Protein AF-G0IV63-F1 (afdb_monomer)

Structure (mmCIF, N/CA/C/O backbone):
data_AF-G0IV63-F1
#
_entry.id   AF-G0IV63-F1
#
loop_
_atom_site.group_PDB
_atom_site.id
_atom_site.type_symbol
_atom_site.label_atom_id
_atom_site.label_alt_id
_atom_site.label_comp_id
_atom_site.label_asym_id
_atom_site.label_entity_id
_atom_site.label_seq_id
_atom_site.pdbx_PDB_ins_code
_atom_site.Cartn_x
_atom_site.Cartn_y
_atom_site.Cartn_z
_atom_site.occupancy
_atom_site.B_iso_or_equiv
_atom_site.auth_seq_id
_atom_site.auth_comp_id
_atom_site.auth_asym_id
_atom_site.auth_atom_id
_atom_site.pdbx_PDB_model_num
ATOM 1 N N . MET A 1 1 ? -9.419 12.820 14.760 1.00 52.00 1 MET A N 1
ATOM 2 C CA . MET A 1 1 ? -9.197 11.535 14.067 1.00 52.00 1 MET A CA 1
ATOM 3 C C . MET A 1 1 ? -9.755 11.692 12.670 1.00 52.00 1 MET A C 1
ATOM 5 O O . MET A 1 1 ? -10.940 11.992 12.577 1.00 52.00 1 MET A O 1
ATOM 9 N N . LYS A 1 2 ? -8.943 11.588 11.609 1.00 60.91 2 LYS A N 1
ATOM 10 C CA . LYS A 1 2 ? -9.525 11.412 10.273 1.00 60.91 2 LYS A CA 1
ATOM 11 C C . LYS A 1 2 ? -10.319 10.110 10.251 1.00 60.91 2 LYS A C 1
ATOM 13 O O . LYS A 1 2 ? -9.975 9.154 10.944 1.00 60.91 2 LYS A O 1
ATOM 18 N N . ASP A 1 3 ? -11.406 10.125 9.497 1.00 85.69 3 ASP A N 1
ATOM 19 C CA . ASP A 1 3 ? -12.297 8.985 9.341 1.00 85.69 3 ASP A CA 1
ATOM 20 C C . ASP A 1 3 ? -11.526 7.815 8.706 1.00 85.69 3 ASP A C 1
ATOM 22 O O . ASP A 1 3 ? -10.916 7.967 7.643 1.00 85.69 3 ASP A O 1
ATOM 26 N N . ILE A 1 4 ? -11.542 6.650 9.360 1.00 87.94 4 ILE A N 1
ATOM 27 C CA . ILE A 1 4 ? -10.922 5.411 8.863 1.00 87.94 4 ILE A CA 1
ATOM 28 C C . ILE A 1 4 ? -11.409 5.104 7.440 1.00 87.94 4 ILE A C 1
ATOM 30 O O . ILE A 1 4 ? -10.629 4.654 6.601 1.00 87.94 4 ILE A O 1
ATOM 34 N N . SER A 1 5 ? -12.660 5.439 7.125 1.00 90.50 5 SER A N 1
ATOM 35 C CA . SER A 1 5 ? -13.246 5.293 5.792 1.00 90.50 5 SER A CA 1
ATOM 36 C C . SER A 1 5 ? -12.482 6.091 4.731 1.00 90.50 5 SER A C 1
ATOM 38 O O . SER A 1 5 ? -12.276 5.608 3.616 1.00 90.50 5 SER A O 1
ATOM 40 N N . VAL A 1 6 ? -12.001 7.292 5.075 1.00 92.88 6 VAL A N 1
ATOM 41 C CA . VAL A 1 6 ? -11.191 8.129 4.176 1.00 92.88 6 VAL A CA 1
ATOM 42 C C . VAL A 1 6 ? -9.822 7.494 3.948 1.00 92.88 6 VAL A C 1
ATOM 44 O O . VAL A 1 6 ? -9.365 7.432 2.807 1.00 92.88 6 VAL A O 1
ATOM 47 N N . ILE A 1 7 ? -9.192 6.9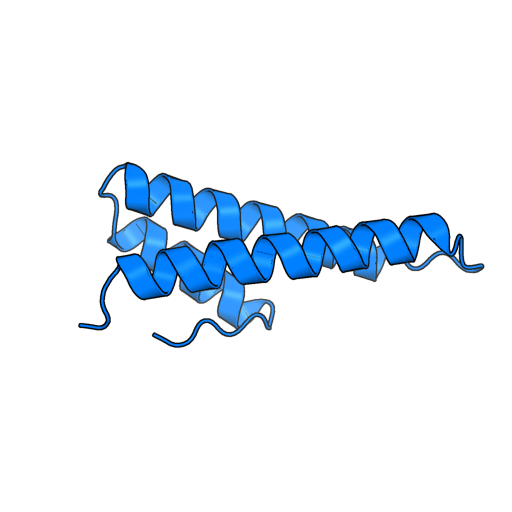67 4.999 1.00 92.25 7 ILE A N 1
ATOM 48 C CA . ILE A 1 7 ? -7.897 6.275 4.902 1.00 92.25 7 ILE A CA 1
ATOM 49 C C . ILE A 1 7 ? -8.025 5.035 4.008 1.00 92.25 7 ILE A C 1
ATOM 51 O O . ILE A 1 7 ? -7.236 4.854 3.081 1.00 92.25 7 ILE A O 1
ATOM 55 N N . VAL A 1 8 ? -9.060 4.217 4.218 1.00 95.69 8 VAL A N 1
ATOM 56 C CA . VAL A 1 8 ? -9.348 3.033 3.394 1.00 95.69 8 VAL A CA 1
ATOM 57 C C . VAL A 1 8 ? -9.549 3.415 1.928 1.00 95.69 8 VAL A C 1
ATOM 59 O O . VAL A 1 8 ? -8.993 2.767 1.038 1.00 95.69 8 VAL A O 1
ATOM 62 N N . LEU A 1 9 ? -10.308 4.481 1.656 1.00 95.56 9 LEU A N 1
ATOM 63 C CA . LEU A 1 9 ? -10.518 4.971 0.295 1.00 95.56 9 LEU A CA 1
ATOM 64 C C . LEU A 1 9 ? -9.200 5.416 -0.355 1.00 95.56 9 LEU A C 1
ATOM 66 O O . LEU A 1 9 ? -8.927 5.061 -1.503 1.00 95.56 9 LEU A O 1
ATOM 70 N N . GLN A 1 10 ? -8.359 6.155 0.373 1.00 95.38 10 GLN A N 1
ATOM 71 C CA . GLN A 1 10 ? -7.046 6.569 -0.121 1.00 95.38 10 GLN A CA 1
ATOM 72 C C . GLN A 1 10 ? -6.153 5.365 -0.436 1.00 95.38 10 GLN A C 1
ATOM 74 O O . GLN A 1 10 ? -5.580 5.314 -1.524 1.00 95.38 10 GLN A O 1
ATOM 79 N N . LEU A 1 11 ? -6.079 4.378 0.460 1.00 96.38 11 LEU A N 1
ATOM 80 C CA . LEU A 1 11 ? -5.297 3.154 0.271 1.00 96.38 11 LEU A CA 1
ATOM 81 C C . LEU A 1 11 ? -5.735 2.389 -0.988 1.00 96.38 11 LEU A C 1
ATOM 83 O O . LEU A 1 11 ? -4.901 2.091 -1.844 1.00 96.38 11 LEU A O 1
ATOM 87 N N . LYS A 1 12 ? -7.043 2.165 -1.171 1.00 97.38 12 LYS A N 1
ATOM 88 C CA . LYS A 1 12 ? -7.594 1.497 -2.368 1.00 97.38 12 LYS A CA 1
ATOM 89 C C . LYS A 1 12 ? -7.304 2.270 -3.659 1.00 97.38 12 LYS A C 1
ATOM 91 O O . LYS A 1 12 ? -6.933 1.682 -4.680 1.00 97.38 12 LYS A O 1
ATOM 96 N N . ASN A 1 13 ? -7.419 3.598 -3.616 1.00 96.75 13 ASN A N 1
ATOM 97 C CA . ASN A 1 13 ? -7.091 4.457 -4.753 1.00 96.75 13 ASN A CA 1
ATOM 98 C C . ASN A 1 13 ? -5.600 4.381 -5.106 1.00 96.75 13 ASN A C 1
ATOM 100 O O . ASN A 1 13 ? -5.253 4.284 -6.285 1.00 96.75 13 ASN A O 1
ATOM 104 N N . ARG A 1 14 ? -4.711 4.395 -4.105 1.00 96.19 14 ARG A N 1
ATOM 105 C CA . ARG A 1 14 ? -3.266 4.245 -4.319 1.00 96.19 14 ARG A CA 1
ATOM 106 C C . ARG A 1 14 ? -2.916 2.875 -4.884 1.00 96.19 14 ARG A C 1
ATOM 108 O O . ARG A 1 14 ? -2.157 2.829 -5.847 1.00 96.19 14 ARG A O 1
ATOM 115 N N . GLN A 1 15 ? -3.505 1.799 -4.363 1.00 97.75 15 GLN A N 1
ATOM 116 C CA . GLN A 1 15 ? -3.303 0.444 -4.881 1.00 97.75 15 GLN A CA 1
ATOM 117 C C . GLN A 1 15 ? -3.636 0.379 -6.375 1.00 97.75 15 GLN A C 1
ATOM 119 O O . GLN A 1 15 ? -2.774 0.053 -7.184 1.00 97.75 15 GLN A O 1
ATOM 124 N N . THR A 1 16 ? -4.826 0.856 -6.753 1.00 97.81 16 THR A N 1
ATOM 125 C CA . THR A 1 16 ? -5.271 0.901 -8.156 1.00 97.81 16 THR A CA 1
ATOM 126 C C . THR A 1 16 ? -4.319 1.712 -9.048 1.00 97.81 16 THR A C 1
ATOM 128 O O . THR A 1 16 ? -4.055 1.345 -10.193 1.00 97.81 16 THR A O 1
ATOM 131 N N . GLN A 1 17 ? -3.797 2.841 -8.554 1.00 96.81 17 GLN A N 1
ATOM 132 C CA . GLN A 1 17 ? -2.831 3.659 -9.297 1.00 96.81 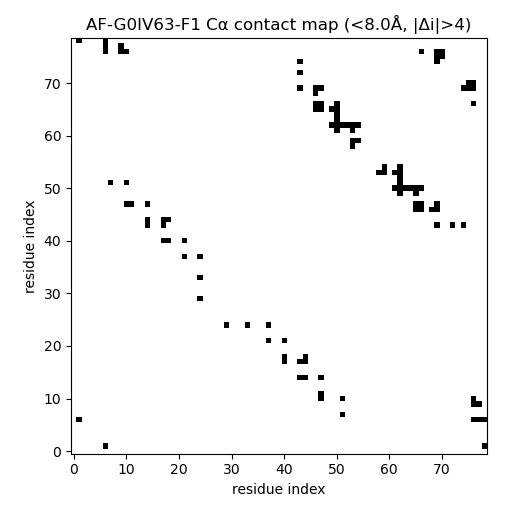17 GLN A CA 1
ATOM 133 C C . GLN A 1 17 ? -1.493 2.939 -9.502 1.00 96.81 17 GLN A C 1
ATOM 135 O O . GLN A 1 17 ? -0.884 3.087 -10.562 1.00 96.81 17 GLN A O 1
ATOM 140 N N . ILE A 1 18 ? -1.026 2.194 -8.499 1.00 97.06 18 ILE A N 1
ATOM 141 C CA . ILE A 1 18 ? 0.232 1.447 -8.566 1.00 97.06 18 ILE A CA 1
ATOM 142 C C . ILE A 1 18 ? 0.079 0.247 -9.503 1.00 97.06 18 ILE A C 1
ATOM 144 O O . ILE A 1 18 ? 0.918 0.092 -10.387 1.00 97.06 18 ILE A O 1
ATOM 148 N N . ASP A 1 19 ? -1.014 -0.514 -9.401 1.00 97.56 19 ASP A N 1
ATOM 149 C CA . ASP A 1 19 ? -1.316 -1.631 -10.307 1.00 97.56 19 ASP A CA 1
ATOM 150 C C . ASP A 1 19 ? -1.309 -1.182 -11.773 1.00 97.56 19 ASP A C 1
ATOM 152 O O . ASP A 1 19 ? -0.649 -1.783 -12.620 1.00 97.56 19 ASP A O 1
ATOM 156 N N . ARG A 1 20 ? -1.967 -0.054 -12.079 1.00 97.69 20 ARG A N 1
ATOM 157 C CA . ARG A 1 20 ? -1.961 0.521 -13.435 1.00 97.69 20 ARG A CA 1
ATOM 158 C C . ARG A 1 20 ? -0.552 0.862 -13.915 1.00 97.69 20 ARG A C 1
ATOM 160 O O . ARG A 1 20 ? -0.233 0.594 -15.068 1.00 97.69 20 ARG A O 1
ATOM 167 N N . LYS A 1 21 ? 0.287 1.441 -13.053 1.00 96.19 21 LYS A N 1
ATOM 168 C CA . LYS A 1 21 ? 1.676 1.786 -13.398 1.00 96.19 21 LYS A CA 1
ATOM 169 C C . LYS A 1 21 ? 2.545 0.550 -13.609 1.00 96.19 21 LYS A C 1
ATOM 171 O O . LYS A 1 21 ? 3.381 0.561 -14.504 1.00 96.19 21 LYS A O 1
ATOM 176 N N . ILE A 1 22 ? 2.355 -0.493 -12.802 1.00 96.38 22 ILE A N 1
ATOM 177 C CA . ILE A 1 22 ? 3.045 -1.776 -12.965 1.00 96.38 22 ILE A CA 1
ATOM 178 C C . ILE A 1 22 ? 2.680 -2.398 -14.310 1.00 96.38 22 ILE A C 1
ATOM 180 O O . ILE A 1 22 ? 3.579 -2.738 -15.073 1.00 96.38 22 ILE A O 1
ATOM 184 N N . ASN A 1 23 ? 1.386 -2.481 -14.628 1.00 96.75 23 ASN A N 1
ATOM 185 C CA . ASN A 1 23 ? 0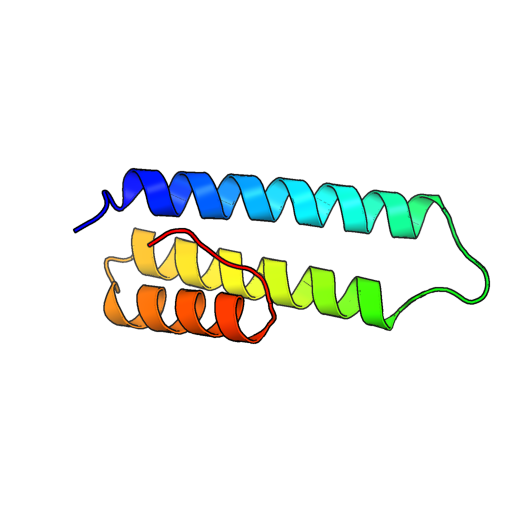.932 -3.046 -15.897 1.00 96.75 23 ASN A CA 1
ATOM 186 C C . ASN A 1 23 ? 1.478 -2.245 -17.082 1.00 96.75 23 ASN A C 1
ATOM 188 O O . ASN A 1 23 ? 2.063 -2.827 -17.981 1.00 96.75 23 ASN A O 1
ATOM 192 N N . GLN A 1 24 ? 1.424 -0.909 -17.025 1.00 95.94 24 GLN A N 1
ATOM 193 C CA . GLN A 1 24 ? 2.032 -0.051 -18.049 1.00 95.94 24 GLN A CA 1
ATOM 194 C C . GLN A 1 24 ? 3.532 -0.310 -18.235 1.00 95.94 24 GLN A C 1
ATOM 196 O O . GLN A 1 24 ? 4.022 -0.293 -19.358 1.00 95.94 24 GLN A O 1
ATOM 201 N N . LEU A 1 25 ? 4.270 -0.525 -17.147 1.00 95.06 25 LEU A N 1
ATOM 202 C CA . LEU A 1 25 ? 5.708 -0.788 -17.188 1.00 95.06 25 LEU A CA 1
ATOM 203 C C . LEU A 1 25 ? 6.024 -2.153 -17.813 1.00 95.06 25 LEU A C 1
ATOM 205 O O . LEU A 1 25 ? 6.995 -2.267 -18.557 1.00 95.06 25 LEU A O 1
ATOM 209 N N . ILE A 1 26 ? 5.191 -3.161 -17.544 1.00 94.38 26 ILE A N 1
ATOM 210 C CA . ILE A 1 26 ? 5.272 -4.481 -18.179 1.00 94.38 26 ILE A CA 1
ATOM 211 C C . ILE A 1 26 ? 4.930 -4.369 -19.671 1.00 94.38 26 ILE A C 1
ATOM 213 O O . ILE A 1 26 ? 5.706 -4.829 -20.503 1.00 94.38 26 ILE A O 1
ATOM 217 N N . ASP A 1 27 ? 3.828 -3.695 -20.010 1.00 96.31 27 ASP A N 1
ATOM 218 C CA . ASP A 1 27 ? 3.342 -3.531 -21.386 1.00 96.31 27 ASP A CA 1
ATOM 219 C C . ASP A 1 27 ? 4.334 -2.759 -22.268 1.00 96.31 27 ASP A C 1
ATOM 221 O O . ASP A 1 27 ? 4.481 -3.055 -23.452 1.00 96.31 27 ASP A O 1
ATOM 225 N N . GLN A 1 28 ? 5.036 -1.771 -21.701 1.00 94.56 28 GLN A N 1
ATOM 226 C CA . GLN A 1 28 ? 6.066 -1.011 -22.413 1.00 94.56 28 GLN A CA 1
ATOM 227 C C . GLN A 1 28 ? 7.296 -1.849 -22.771 1.00 94.56 28 GLN A C 1
ATOM 229 O O . GLN A 1 28 ? 8.019 -1.455 -23.684 1.00 94.56 28 GLN A O 1
ATOM 234 N N . ASN A 1 29 ? 7.541 -2.954 -22.054 1.00 92.00 29 ASN A N 1
ATOM 235 C CA . ASN A 1 29 ? 8.660 -3.872 -22.275 1.00 92.00 29 ASN A CA 1
ATOM 236 C C . ASN A 1 29 ? 9.990 -3.142 -22.565 1.00 92.00 29 ASN A C 1
ATOM 238 O O . ASN A 1 29 ? 10.657 -3.398 -23.568 1.00 92.00 29 ASN A O 1
ATOM 242 N N . LEU A 1 30 ? 10.318 -2.160 -21.717 1.00 90.94 30 LEU A N 1
ATOM 243 C CA . LEU A 1 30 ? 11.488 -1.295 -21.887 1.00 90.94 30 LEU A CA 1
ATOM 244 C C . LEU A 1 30 ? 12.787 -2.110 -21.859 1.00 90.94 30 LEU A C 1
ATOM 246 O O . LEU A 1 30 ? 12.887 -3.083 -21.114 1.00 90.94 30 LEU A O 1
ATOM 250 N N . ASP A 1 31 ? 13.794 -1.656 -22.606 1.00 91.56 31 ASP A N 1
ATOM 251 C CA . ASP A 1 31 ? 15.144 -2.223 -22.596 1.00 91.56 31 ASP A CA 1
ATOM 252 C C . ASP A 1 31 ? 16.179 -1.114 -22.305 1.00 91.56 31 ASP A C 1
ATOM 254 O O . ASP A 1 31 ? 16.280 -0.160 -23.085 1.00 91.56 31 ASP A O 1
ATOM 258 N N . PRO A 1 32 ? 16.908 -1.172 -21.172 1.00 91.06 32 PRO A N 1
ATOM 259 C CA . PRO A 1 32 ? 16.837 -2.203 -20.134 1.00 91.06 32 PRO A CA 1
ATOM 260 C C . PRO A 1 32 ? 15.525 -2.166 -19.337 1.00 91.06 32 PRO A C 1
ATOM 262 O O . PRO A 1 32 ? 14.971 -1.098 -19.056 1.00 91.06 32 PRO A O 1
ATOM 265 N N . PHE A 1 33 ? 15.054 -3.345 -18.919 1.00 94.56 33 PHE A N 1
ATOM 266 C CA . PHE A 1 33 ? 13.810 -3.461 -18.162 1.00 94.56 33 PHE A CA 1
ATOM 267 C C . PHE A 1 33 ? 13.980 -2.938 -16.722 1.00 94.56 33 PHE A C 1
ATOM 269 O O . PHE A 1 33 ? 14.895 -3.360 -16.009 1.00 94.56 33 PHE A O 1
ATOM 276 N N . PRO A 1 34 ? 13.107 -2.036 -16.240 1.00 94.31 34 PRO A N 1
ATOM 277 C CA . PRO A 1 34 ? 13.274 -1.372 -14.946 1.00 94.31 34 PRO A CA 1
ATOM 278 C C . PRO A 1 34 ? 12.753 -2.218 -13.766 1.00 94.31 34 PRO A C 1
ATOM 280 O O . PRO A 1 34 ? 11.785 -1.839 -13.099 1.00 94.31 34 PRO A O 1
ATOM 283 N N . PHE A 1 35 ? 13.411 -3.344 -13.474 1.00 95.31 35 PHE A N 1
ATOM 284 C CA . PHE A 1 35 ? 13.026 -4.275 -12.397 1.00 95.31 35 PHE A CA 1
ATOM 285 C C . PHE A 1 35 ? 12.869 -3.603 -11.026 1.00 95.31 35 PHE A C 1
ATOM 287 O O . PHE A 1 35 ? 11.881 -3.841 -10.338 1.00 95.31 35 PHE A O 1
ATOM 294 N N . GLU A 1 36 ? 13.758 -2.674 -10.668 1.00 95.38 36 GLU A N 1
ATOM 295 C CA . GLU A 1 36 ? 13.678 -1.959 -9.385 1.00 95.38 36 GLU A CA 1
ATOM 296 C C . GLU A 1 36 ? 12.353 -1.199 -9.206 1.00 95.38 36 GLU A C 1
ATOM 298 O O . GLU A 1 36 ? 11.793 -1.139 -8.109 1.00 95.38 36 GLU A O 1
ATOM 303 N N . ARG A 1 37 ? 11.814 -0.624 -10.291 1.00 94.06 37 ARG A N 1
ATOM 304 C CA . ARG A 1 37 ? 10.527 0.087 -10.252 1.00 94.06 37 ARG A CA 1
ATOM 305 C C . ARG A 1 37 ? 9.362 -0.884 -10.090 1.00 94.06 37 ARG A C 1
ATOM 307 O O . ARG A 1 37 ? 8.408 -0.559 -9.381 1.00 94.06 37 ARG A O 1
ATOM 314 N N . LEU A 1 38 ? 9.446 -2.050 -10.730 1.00 95.88 38 LEU A N 1
ATOM 315 C CA . LEU A 1 38 ? 8.458 -3.117 -10.595 1.00 95.88 38 LEU A CA 1
ATOM 316 C C . LEU A 1 38 ? 8.410 -3.629 -9.151 1.00 95.88 38 LEU A C 1
ATOM 318 O O . LEU A 1 38 ? 7.335 -3.689 -8.554 1.00 95.88 38 LEU A O 1
ATOM 322 N N . ASP A 1 39 ? 9.570 -3.938 -8.577 1.00 96.25 39 ASP A N 1
ATOM 323 C CA . ASP A 1 39 ? 9.680 -4.480 -7.223 1.00 96.25 39 ASP A CA 1
ATOM 324 C C . ASP A 1 39 ? 9.237 -3.464 -6.174 1.00 96.25 39 ASP A C 1
ATOM 326 O O . ASP A 1 39 ? 8.480 -3.802 -5.260 1.00 96.25 39 ASP A O 1
ATOM 330 N N . LYS A 1 40 ? 9.593 -2.185 -6.357 1.00 96.31 40 LYS A N 1
ATOM 331 C CA . LYS A 1 40 ? 9.067 -1.109 -5.514 1.00 96.31 40 LYS A CA 1
ATOM 332 C C . LYS A 1 40 ? 7.540 -1.033 -5.578 1.00 96.31 40 LYS A C 1
ATOM 334 O O . LYS A 1 40 ? 6.891 -0.896 -4.544 1.00 96.31 40 LYS A O 1
ATOM 339 N N . GLY A 1 41 ? 6.955 -1.133 -6.772 1.00 96.69 41 GLY A N 1
ATOM 340 C CA . GLY A 1 41 ? 5.502 -1.145 -6.945 1.00 96.69 41 GLY A CA 1
ATOM 341 C C . GLY A 1 41 ? 4.834 -2.304 -6.199 1.00 96.69 41 GLY A C 1
ATOM 342 O O . GLY A 1 41 ? 3.883 -2.083 -5.450 1.00 96.69 41 GLY A O 1
ATOM 343 N N . LYS A 1 42 ? 5.368 -3.522 -6.344 1.00 96.81 42 LYS A N 1
ATOM 344 C CA . LYS A 1 42 ? 4.864 -4.720 -5.653 1.00 96.81 42 LYS A CA 1
ATOM 345 C C . LYS A 1 42 ? 4.931 -4.578 -4.132 1.00 96.81 42 LYS A C 1
ATOM 347 O O . LYS A 1 42 ? 3.942 -4.846 -3.456 1.00 96.81 42 LYS A O 1
ATOM 352 N N . LYS A 1 43 ? 6.056 -4.085 -3.604 1.00 97.19 43 LYS A N 1
ATOM 353 C CA . LYS A 1 43 ? 6.238 -3.837 -2.166 1.00 97.19 43 LYS A CA 1
ATOM 354 C C . LYS A 1 43 ? 5.202 -2.853 -1.616 1.00 97.19 43 LYS A C 1
ATOM 356 O O . LYS A 1 43 ? 4.628 -3.084 -0.556 1.00 97.19 43 LYS A O 1
ATOM 361 N N . LEU A 1 44 ? 4.931 -1.766 -2.342 1.00 97.81 44 LEU A N 1
ATOM 362 C CA . LEU A 1 44 ? 3.911 -0.795 -1.937 1.00 97.81 44 LEU A CA 1
ATOM 363 C C . LEU A 1 44 ? 2.504 -1.410 -1.915 1.00 97.81 44 LEU A C 1
ATOM 365 O O . LEU A 1 44 ? 1.737 -1.126 -0.999 1.00 97.81 44 LEU A O 1
ATOM 369 N N . ILE A 1 45 ? 2.161 -2.260 -2.887 1.00 98.00 45 ILE A N 1
ATOM 370 C CA . ILE A 1 45 ? 0.872 -2.970 -2.899 1.00 98.00 45 ILE A CA 1
ATOM 371 C C . ILE A 1 45 ? 0.754 -3.905 -1.696 1.00 98.00 45 ILE A C 1
ATOM 373 O O . ILE A 1 45 ? -0.275 -3.895 -1.024 1.00 98.00 45 ILE A O 1
ATOM 377 N N . GLU A 1 46 ? 1.802 -4.672 -1.397 1.00 97.94 46 GLU A N 1
ATOM 378 C CA . GLU A 1 46 ? 1.821 -5.584 -0.250 1.00 97.94 46 GLU A CA 1
ATOM 379 C C . GLU A 1 46 ? 1.576 -4.831 1.069 1.00 97.94 46 GLU A C 1
ATOM 381 O O . GLU A 1 46 ? 0.742 -5.234 1.880 1.00 97.94 46 GLU A O 1
ATOM 386 N N . LEU A 1 47 ? 2.248 -3.694 1.265 1.00 97.88 47 LEU A N 1
ATOM 387 C CA . LEU A 1 47 ? 2.059 -2.843 2.442 1.00 97.88 47 LEU A CA 1
ATOM 388 C C . LEU A 1 47 ? 0.639 -2.258 2.525 1.00 97.88 47 LEU A C 1
ATOM 390 O O . LEU A 1 47 ? 0.056 -2.225 3.609 1.00 97.88 47 LEU A O 1
ATOM 394 N N . ILE A 1 48 ? 0.050 -1.844 1.395 1.00 98.06 48 ILE A N 1
ATOM 395 C CA . ILE A 1 48 ? -1.352 -1.393 1.353 1.00 98.06 48 ILE A CA 1
ATOM 396 C C . ILE A 1 48 ? -2.299 -2.523 1.768 1.00 98.06 48 ILE A C 1
ATOM 398 O O . ILE A 1 48 ? -3.211 -2.293 2.561 1.00 98.06 48 ILE A O 1
ATOM 402 N N . GLN A 1 49 ? -2.091 -3.738 1.260 1.00 98.19 49 GLN A N 1
ATOM 403 C CA . GLN A 1 49 ? -2.927 -4.893 1.592 1.00 98.19 49 GLN A CA 1
ATOM 404 C C . GLN A 1 49 ? -2.846 -5.239 3.081 1.00 98.19 49 GLN A C 1
ATOM 406 O O . GLN A 1 49 ? -3.886 -5.428 3.708 1.00 98.19 49 GLN A O 1
ATOM 411 N N . LYS A 1 50 ? -1.640 -5.234 3.663 1.00 98.06 50 LYS A N 1
ATOM 412 C CA . LYS A 1 50 ? -1.444 -5.427 5.108 1.00 98.06 50 LYS A CA 1
ATOM 413 C C . LYS A 1 50 ? -2.170 -4.359 5.922 1.00 98.06 50 LYS A C 1
ATOM 415 O O . LYS A 1 50 ? -2.921 -4.693 6.832 1.00 98.06 50 LYS A O 1
ATOM 420 N N . ALA A 1 51 ? -2.029 -3.084 5.552 1.00 97.06 51 ALA A N 1
ATOM 421 C CA . ALA A 1 51 ? -2.731 -1.992 6.224 1.00 97.06 51 ALA A CA 1
ATOM 422 C C . ALA A 1 51 ? -4.259 -2.170 6.178 1.00 97.06 51 ALA A C 1
ATOM 424 O O . ALA A 1 51 ? -4.925 -2.043 7.204 1.00 97.06 51 ALA A O 1
ATOM 425 N N . LEU A 1 52 ? -4.817 -2.499 5.008 1.00 97.75 52 LEU A N 1
ATOM 426 C CA . LEU A 1 52 ? -6.253 -2.738 4.838 1.00 97.75 52 LEU A CA 1
ATOM 427 C C . LEU A 1 52 ? -6.741 -3.936 5.663 1.00 97.75 52 LEU A C 1
ATOM 429 O O . LEU A 1 52 ? -7.763 -3.823 6.335 1.00 97.75 52 LEU A O 1
ATOM 433 N N . GLN A 1 53 ? -5.999 -5.045 5.661 1.00 98.31 53 GLN A N 1
ATOM 434 C CA . GLN A 1 53 ? -6.335 -6.238 6.437 1.00 98.31 53 GLN A CA 1
ATOM 435 C C . GLN A 1 53 ? -6.304 -5.964 7.946 1.00 98.31 53 GLN A C 1
ATOM 437 O O . GLN A 1 53 ? -7.185 -6.420 8.678 1.00 98.31 53 GLN A O 1
ATOM 442 N N . SER A 1 54 ? -5.320 -5.200 8.427 1.00 98.06 54 SER A N 1
ATOM 443 C CA . SER A 1 54 ? -5.257 -4.792 9.832 1.00 98.06 54 SER A CA 1
ATOM 444 C C . SER A 1 54 ? -6.415 -3.868 10.211 1.00 98.06 54 SER A C 1
ATOM 446 O O . SER A 1 54 ? -6.949 -4.013 11.306 1.00 98.06 54 SER A O 1
ATOM 448 N N . ILE A 1 55 ? -6.850 -2.964 9.321 1.00 95.88 55 ILE A N 1
ATOM 449 C CA . ILE A 1 55 ? -8.047 -2.131 9.544 1.00 95.88 55 ILE A CA 1
ATOM 450 C C . ILE A 1 55 ? -9.302 -3.003 9.637 1.00 95.88 55 ILE A C 1
ATOM 452 O O . ILE A 1 55 ? -10.074 -2.852 10.578 1.00 95.88 55 ILE A O 1
ATOM 456 N N . GLU A 1 56 ? -9.493 -3.922 8.688 1.00 96.94 56 GLU A N 1
ATOM 457 C CA . GLU A 1 56 ? -10.638 -4.843 8.659 1.00 96.94 56 GLU A CA 1
ATOM 458 C C . GLU A 1 56 ? -10.680 -5.749 9.896 1.00 96.94 56 GLU A C 1
ATOM 460 O O . GLU A 1 56 ? -11.750 -6.049 10.412 1.00 96.94 56 GLU A O 1
ATOM 465 N N . SER A 1 57 ? -9.510 -6.127 10.412 1.00 97.50 57 SER A N 1
ATOM 466 C CA . SER A 1 57 ? -9.376 -6.939 11.627 1.00 97.50 57 SER A CA 1
ATOM 467 C C . SER A 1 57 ? -9.405 -6.118 12.926 1.00 97.50 57 SER A C 1
ATOM 469 O O . SER A 1 57 ? -9.049 -6.649 13.976 1.00 97.50 57 SER A O 1
ATOM 471 N N . GLU A 1 58 ? -9.732 -4.823 12.863 1.00 94.94 58 GLU A N 1
ATOM 472 C CA . GLU A 1 58 ? -9.726 -3.872 13.990 1.00 94.94 58 GLU A CA 1
ATOM 473 C C . GLU A 1 58 ? -8.366 -3.723 14.713 1.00 94.94 58 GLU A C 1
ATOM 475 O O . GLU A 1 58 ? -8.260 -3.153 15.801 1.00 94.94 58 GLU A O 1
ATOM 480 N N . LYS A 1 59 ? -7.268 -4.160 14.086 1.00 96.69 59 LYS A N 1
ATOM 481 C CA . LYS A 1 59 ? -5.891 -4.035 14.589 1.00 96.69 59 LYS A CA 1
ATOM 482 C C . LYS A 1 59 ? -5.293 -2.678 14.208 1.00 96.69 59 LYS A C 1
ATOM 484 O O . LYS A 1 59 ? -4.324 -2.584 13.456 1.00 96.69 59 LYS A O 1
ATOM 489 N N . LEU A 1 60 ? -5.865 -1.597 14.739 1.00 92.88 60 LEU A N 1
ATOM 490 C CA . LEU A 1 60 ? -5.546 -0.227 14.307 1.00 92.88 60 LEU A CA 1
ATOM 491 C C . LEU A 1 60 ? -4.085 0.196 14.550 1.00 92.88 60 LEU A C 1
ATOM 493 O O . LEU A 1 60 ? -3.548 0.995 13.785 1.00 92.88 60 LEU A O 1
ATOM 497 N N . ILE A 1 61 ? -3.423 -0.344 15.579 1.00 94.50 61 ILE A N 1
ATOM 498 C CA . ILE A 1 61 ? -1.996 -0.075 15.837 1.00 94.50 61 ILE A CA 1
ATOM 499 C C . ILE A 1 61 ? -1.134 -0.655 14.708 1.00 94.50 61 ILE A C 1
ATOM 501 O O . ILE A 1 61 ? -0.270 0.036 14.171 1.00 94.50 61 ILE A O 1
ATOM 505 N N . GLU A 1 62 ? -1.403 -1.900 14.320 1.00 96.50 62 GLU A N 1
ATOM 506 C CA . GLU A 1 62 ? -0.700 -2.588 13.234 1.00 96.50 62 GLU A CA 1
ATOM 507 C C . GLU A 1 62 ? -0.978 -1.904 11.886 1.00 96.50 62 GLU A C 1
ATOM 509 O O . GLU A 1 62 ? -0.054 -1.624 11.125 1.00 96.50 62 GLU A O 1
ATOM 514 N N . ALA A 1 63 ? -2.229 -1.497 11.644 1.00 95.75 63 ALA A N 1
ATOM 515 C CA . ALA A 1 63 ? -2.578 -0.684 10.482 1.00 95.75 63 ALA A CA 1
ATOM 516 C C . ALA A 1 63 ? -1.771 0.625 10.426 1.00 95.75 63 ALA A C 1
ATOM 518 O O . ALA A 1 63 ? -1.231 0.977 9.377 1.00 95.75 63 ALA A O 1
ATOM 519 N N . GLY A 1 64 ? -1.648 1.332 11.554 1.00 94.00 64 GLY A N 1
ATOM 520 C CA . GLY A 1 64 ? -0.845 2.551 11.656 1.00 94.00 64 GLY A CA 1
ATOM 521 C C . GLY A 1 64 ? 0.643 2.316 11.377 1.00 94.00 64 GLY A C 1
ATOM 522 O O . GLY A 1 64 ? 1.279 3.145 10.725 1.00 94.00 64 GLY A O 1
ATOM 523 N N . MET A 1 65 ? 1.194 1.178 11.808 1.00 96.19 6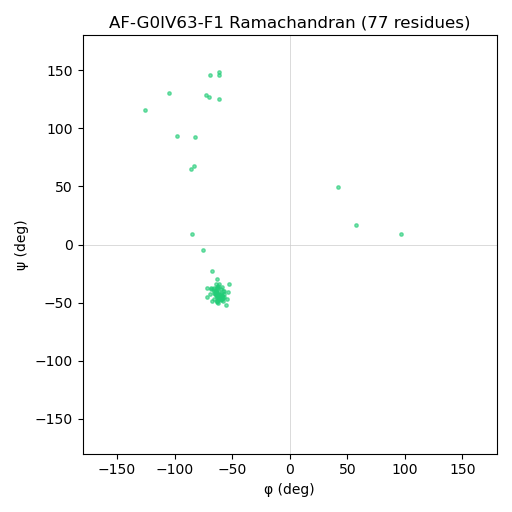5 MET A N 1
ATOM 524 C CA . MET A 1 65 ? 2.570 0.787 11.483 1.00 96.19 65 MET A CA 1
ATOM 525 C C . MET A 1 65 ? 2.760 0.585 9.978 1.00 96.19 65 MET A C 1
ATOM 527 O O . MET A 1 65 ? 3.669 1.176 9.399 1.00 96.19 65 MET A O 1
ATOM 531 N N . HIS A 1 66 ? 1.870 -0.168 9.330 1.00 97.19 66 HIS A N 1
ATOM 532 C CA . HIS A 1 66 ? 1.935 -0.388 7.884 1.00 97.19 66 HIS A CA 1
ATOM 533 C C . HIS A 1 66 ? 1.762 0.909 7.084 1.00 97.19 66 HIS A C 1
ATOM 535 O O . HIS A 1 66 ? 2.448 1.118 6.085 1.00 97.19 66 HIS A O 1
ATOM 541 N N . ILE A 1 67 ? 0.903 1.826 7.541 1.00 94.88 67 ILE A N 1
ATOM 542 C CA . ILE A 1 67 ? 0.764 3.151 6.919 1.00 94.88 67 ILE A CA 1
ATOM 543 C C . ILE A 1 67 ? 2.054 3.965 7.068 1.00 94.88 67 ILE A C 1
ATOM 545 O O . ILE A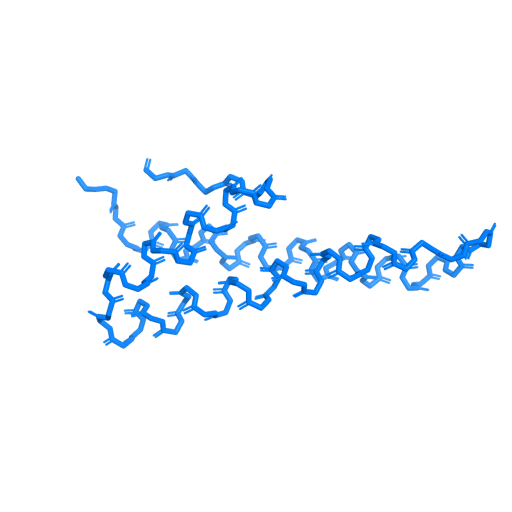 1 67 ? 2.510 4.571 6.101 1.00 94.88 67 ILE A O 1
ATOM 549 N N . LYS A 1 68 ? 2.694 3.937 8.238 1.00 94.88 68 LYS A N 1
ATOM 550 C CA . LYS A 1 68 ? 3.988 4.600 8.433 1.00 94.88 68 LYS A CA 1
ATOM 551 C C . LYS A 1 68 ? 5.079 4.000 7.542 1.00 94.88 68 LYS A C 1
ATOM 553 O O . LYS A 1 68 ? 5.912 4.731 7.013 1.00 94.88 68 LYS A O 1
ATOM 558 N N . GLU A 1 69 ? 5.074 2.685 7.338 1.00 96.62 69 GLU A N 1
ATOM 559 C CA . GLU A 1 69 ? 5.969 2.021 6.383 1.00 96.62 69 GLU A CA 1
ATOM 560 C C . GLU A 1 69 ? 5.731 2.496 4.946 1.00 96.62 69 GLU A C 1
ATOM 562 O O . GLU A 1 69 ? 6.694 2.820 4.253 1.00 96.62 69 GLU A O 1
ATOM 567 N N . LEU A 1 70 ? 4.473 2.646 4.517 1.00 96.12 70 LEU A N 1
ATOM 568 C CA . LEU A 1 70 ? 4.150 3.236 3.211 1.00 96.12 70 LEU A CA 1
ATOM 569 C C . LEU A 1 70 ? 4.734 4.646 3.054 1.00 96.12 70 LEU A C 1
ATOM 571 O O . LEU A 1 70 ? 5.312 4.958 2.010 1.00 96.12 70 LEU A O 1
ATOM 575 N N . GLU A 1 71 ? 4.638 5.481 4.089 1.00 94.38 71 GLU A N 1
ATOM 576 C CA . GLU A 1 71 ? 5.208 6.830 4.079 1.00 94.38 71 GLU A CA 1
ATOM 577 C C . GLU A 1 71 ? 6.736 6.813 3.951 1.00 94.38 71 GLU A C 1
ATOM 579 O O . GLU A 1 71 ? 7.288 7.594 3.171 1.00 94.38 71 GLU A O 1
ATOM 584 N N . MET A 1 72 ? 7.417 5.897 4.651 1.00 94.56 72 MET A N 1
ATOM 585 C CA . MET A 1 72 ? 8.873 5.713 4.554 1.00 94.56 72 MET A CA 1
ATOM 586 C C . MET A 1 72 ? 9.311 5.248 3.157 1.00 94.56 72 MET A C 1
ATOM 588 O O . MET A 1 72 ? 10.347 5.684 2.659 1.00 94.56 72 MET A O 1
ATOM 592 N N . GLU A 1 73 ? 8.499 4.437 2.476 1.00 93.75 73 GLU A N 1
ATOM 593 C CA . GLU A 1 73 ? 8.736 4.030 1.081 1.00 93.75 73 GLU A CA 1
ATOM 594 C C . GLU A 1 73 ? 8.420 5.142 0.053 1.00 93.75 73 GLU A C 1
ATOM 596 O O . GLU A 1 73 ? 8.682 5.000 -1.154 1.00 93.75 73 GLU A O 1
ATOM 601 N N . GLY A 1 74 ? 7.895 6.279 0.523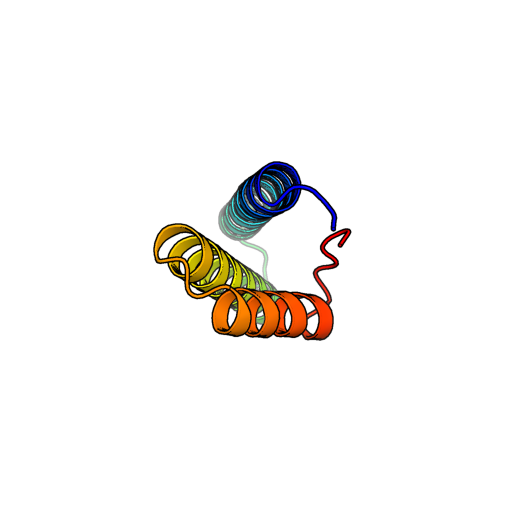 1.00 91.94 74 GLY A N 1
ATOM 60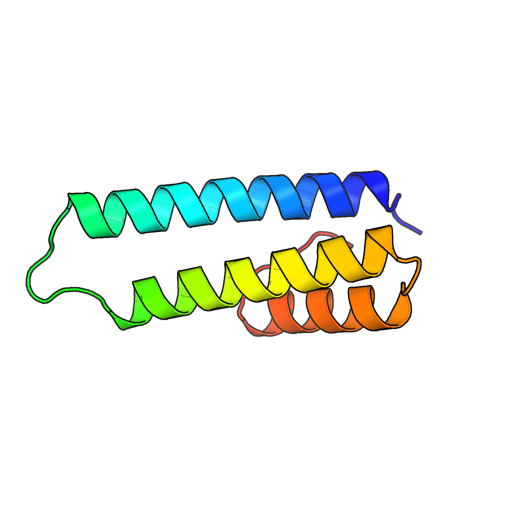2 C CA . GLY A 1 74 ? 7.584 7.471 -0.263 1.00 91.94 74 GLY A CA 1
ATOM 603 C C . GLY A 1 74 ? 6.127 7.574 -0.721 1.00 91.94 74 GLY A C 1
ATOM 604 O O . GLY A 1 74 ? 5.810 8.452 -1.528 1.00 91.94 74 GLY A O 1
ATOM 605 N N . LEU A 1 75 ? 5.231 6.711 -0.233 1.00 91.94 75 LEU A N 1
ATOM 606 C CA . LEU A 1 75 ? 3.800 6.760 -0.526 1.00 91.94 75 LEU A CA 1
ATOM 607 C C . LEU A 1 75 ? 3.043 7.459 0.610 1.00 91.94 75 LEU A C 1
ATOM 609 O O . LEU A 1 75 ? 2.616 6.836 1.576 1.00 91.94 75 LEU A O 1
ATOM 613 N N . LYS A 1 76 ? 2.845 8.772 0.471 1.00 88.62 76 LYS A N 1
ATOM 614 C CA . LYS A 1 76 ? 2.112 9.568 1.463 1.00 88.62 76 LYS A CA 1
ATOM 615 C C . LYS A 1 76 ? 0.616 9.239 1.462 1.00 88.62 76 LYS A C 1
ATOM 617 O O . LYS A 1 76 ? -0.043 9.335 0.417 1.00 88.62 76 LYS A O 1
ATOM 622 N N . ILE A 1 77 ? 0.100 8.918 2.644 1.00 83.38 77 ILE A N 1
ATOM 623 C CA . ILE A 1 77 ? -1.325 8.816 2.960 1.00 83.38 77 ILE A CA 1
ATOM 624 C C . ILE A 1 77 ? -1.677 10.059 3.775 1.00 83.38 77 ILE A C 1
ATOM 626 O O . ILE A 1 77 ? -0.955 10.428 4.695 1.00 83.38 77 ILE A O 1
ATOM 630 N N . GLU A 1 78 ? -2.740 10.767 3.413 1.00 74.25 78 GLU A N 1
ATOM 631 C CA . GLU A 1 78 ? -3.107 11.976 4.145 1.00 74.25 78 GLU A CA 1
ATOM 632 C C . GLU A 1 78 ? -3.898 11.579 5.393 1.00 74.25 78 GLU A C 1
ATOM 634 O O . GLU A 1 78 ? -5.127 11.477 5.339 1.00 74.25 78 GLU A O 1
ATOM 639 N N . LEU A 1 79 ? -3.184 11.412 6.511 1.00 64.19 79 LEU A N 1
ATOM 640 C CA . LEU A 1 79 ? -3.701 11.131 7.862 1.00 64.19 79 LEU A CA 1
ATOM 641 C C . LEU A 1 79 ? -4.317 12.327 8.580 1.00 64.19 79 LEU A C 1
ATOM 643 O O . LEU A 1 79 ? -3.938 13.480 8.267 1.00 64.19 79 LEU A O 1
#

Sequence (79 aa):
MKDISVIVLQLKNRQTQIDRKINQLIDQNLDPFPFERLDKGKKLIELIQKALQSIESEKLIEAGMHIKELEMEGLKIEL

Radius of gyration: 13.73 Å; Cα contacts (8 Å, |Δi|>4): 57; chains: 1; bounding box: 30×19×38 Å

Secondary structure (DSSP, 8-state):
---HHHHHHHHHHHHHHHHHHHHHHHHHT-SS--HHHHHHHHHHHHHHHHHHHHHHTT-HHHHHHHHHHHHHTT---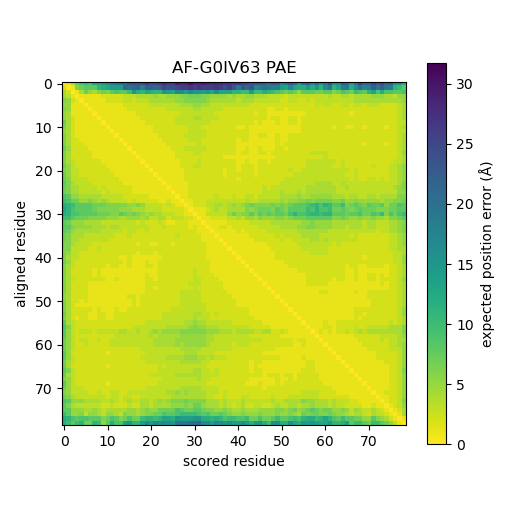--

Foldseek 3Di:
DPDVVLLLVQLVVLLVVLVVVL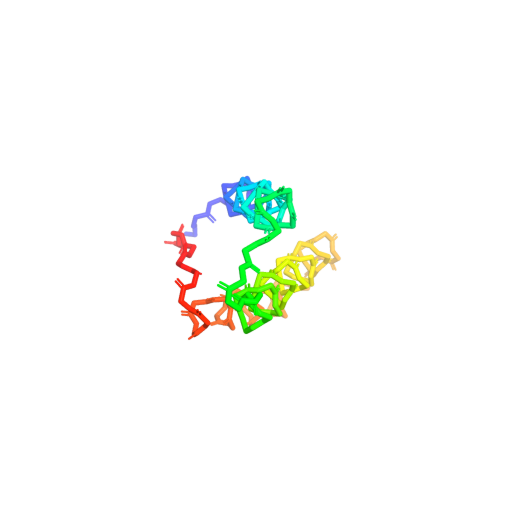VVLVVVVDVVRPVVSNVLSVVLNVLSVQLNVCVVVVVNVSNVVSQVVNVVSPNDGDD

Nearest PDB structures (foldseek):
  1x91-assembly1_A  TM=7.335E-01  e=5.172E-01  Arabidopsis thaliana
  1x8z-assembly1_A-2  TM=7.210E-01  e=5.480E-01  Arabidopsis thaliana
  1x8z-assembly3_A  TM=7.210E-01  e=5.480E-01  Arabidopsis thaliana
  8th4-assembly1_A  TM=5.673E-01  e=2.331E+00  Homo sapiens
  1xg2-assembly1_B  TM=6.892E-01  e=7.006E+00  Actinidia chinensis

Mean predicted aligned error: 3.25 Å

Solvent-accessible surface area (backbone atoms only — not comparable to full-atom values): 4465 Å² total; per-residue (Å²): 130,74,58,65,68,56,52,53,51,51,46,55,51,50,42,55,55,42,53,53,51,45,51,51,54,59,75,62,63,47,87,81,64,65,56,72,61,49,51,52,44,52,52,53,41,54,36,44,50,51,20,51,52,23,48,77,68,69,37,54,69,60,16,51,50,32,50,52,50,35,39,74,77,66,49,80,72,92,117

pLDDT: mean 93.54, std 7.83, range [52.0, 98.31]

Organism: Cyclobacterium marinum (strain ATCC 25205 / DSM 745 / LMG 13164 / NCIMB 1802) (NCBI:txid880070)